Protein AF-A0A959C7E6-F1 (afdb_monomer_lite)

Foldseek 3Di:
DWDDPPPPPDIDDQDPWDWAWQDDDPFWGKIKTADPVCPPLVGKIFMWITNGNRSHTDTDGIDHRWPDWHWDAPDVQWIWIWTDDVPDIDIDIDGD

Secondary structure (DSSP, 8-state):
-EE-SSTTSS-EE--SS-EEEEEEETTEEEEEEE-TT-GGGSS-EEEEEESSSSSS-EEEEEE---SEEEEEEEETTEEEEEEEETTEEEEEEEE-

pLDDT: mean 80.6, std 11.59, range [58.25, 96.19]

Structure (mmCIF, N/CA/C/O backbone):
data_AF-A0A959C7E6-F1
#
_entry.id   AF-A0A959C7E6-F1
#
loop_
_atom_site.group_PDB
_atom_site.id
_atom_site.type_symbol
_atom_site.label_atom_id
_atom_site.label_alt_id
_atom_site.label_comp_id
_atom_site.label_asym_id
_atom_site.label_entity_id
_atom_site.label_seq_id
_atom_site.pdbx_PDB_ins_code
_atom_site.Cartn_x
_atom_site.Cartn_y
_atom_site.Cartn_z
_atom_site.occupancy
_atom_site.B_iso_or_equiv
_atom_site.auth_seq_id
_atom_site.auth_comp_id
_atom_site.auth_asym_id
_atom_site.auth_atom_id
_atom_site.pdbx_PDB_model_num
ATOM 1 N N . THR A 1 1 ? -9.086 -4.398 -3.266 1.00 91.75 1 THR A N 1
ATOM 2 C CA . THR A 1 1 ? -8.610 -4.544 -1.874 1.00 91.75 1 THR A CA 1
ATOM 3 C C . THR A 1 1 ? -9.734 -4.312 -0.887 1.00 91.75 1 THR A C 1
ATOM 5 O O . THR A 1 1 ? -10.573 -3.442 -1.110 1.00 91.75 1 THR A O 1
ATOM 8 N N . VAL A 1 2 ? -9.754 -5.096 0.191 1.00 93.06 2 VAL A N 1
ATOM 9 C CA . VAL A 1 2 ? -10.696 -4.960 1.311 1.00 93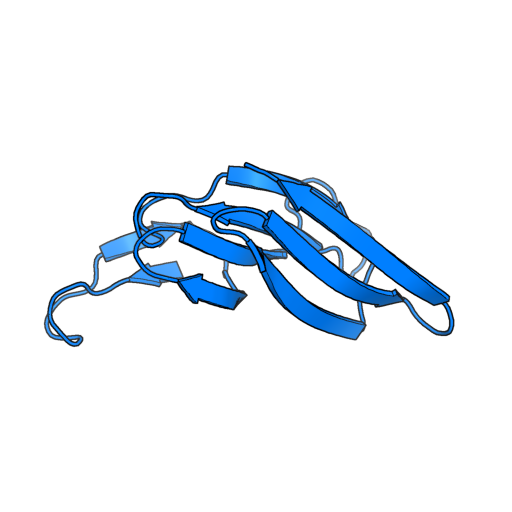.06 2 VAL A CA 1
ATOM 10 C C . VAL A 1 2 ? -9.931 -4.801 2.626 1.00 93.06 2 VAL A C 1
ATOM 12 O O . VAL A 1 2 ? -8.808 -5.290 2.735 1.00 93.06 2 VAL A O 1
ATOM 15 N N . ARG A 1 3 ? -10.539 -4.140 3.613 1.00 89.62 3 ARG A N 1
ATOM 16 C CA . ARG A 1 3 ? -10.014 -3.969 4.975 1.00 89.62 3 ARG A CA 1
ATOM 17 C C . ARG A 1 3 ? -11.094 -4.300 5.999 1.00 89.62 3 ARG A C 1
ATOM 19 O O . ARG A 1 3 ? -12.271 -4.042 5.761 1.00 89.62 3 ARG A O 1
ATOM 26 N N . SER A 1 4 ? -10.670 -4.841 7.132 1.00 91.31 4 SER A N 1
ATOM 27 C CA . SER A 1 4 ? -11.495 -5.029 8.322 1.00 91.31 4 SER A CA 1
ATOM 28 C C . SER A 1 4 ? -10.933 -4.196 9.475 1.00 91.31 4 SER A C 1
ATOM 30 O O . SER A 1 4 ? -9.715 -4.059 9.598 1.00 91.31 4 SER A O 1
ATOM 32 N N . THR A 1 5 ? -11.812 -3.655 10.319 1.00 89.88 5 THR A N 1
ATOM 33 C CA . THR A 1 5 ? -11.461 -2.953 11.570 1.00 89.88 5 THR A CA 1
ATOM 34 C C . THR A 1 5 ? -11.949 -3.692 12.817 1.00 89.88 5 THR A C 1
ATOM 36 O O . THR A 1 5 ? -11.786 -3.200 13.928 1.00 89.88 5 THR A O 1
ATOM 39 N N . ASP A 1 6 ? -12.559 -4.863 12.646 1.00 92.00 6 ASP A N 1
ATOM 40 C CA . ASP A 1 6 ? -13.236 -5.632 13.695 1.00 92.00 6 ASP A CA 1
ATOM 41 C C . ASP A 1 6 ? -12.691 -7.065 13.815 1.00 92.00 6 ASP A C 1
ATOM 43 O O . ASP A 1 6 ? -13.402 -7.999 14.180 1.00 92.00 6 ASP A O 1
ATOM 47 N N . GLY A 1 7 ? -11.408 -7.254 13.494 1.00 90.19 7 GLY A N 1
ATOM 48 C CA . GLY A 1 7 ? -10.750 -8.561 13.584 1.00 90.19 7 GLY A CA 1
ATOM 49 C C . GLY A 1 7 ? -11.163 -9.546 12.486 1.00 90.19 7 GLY A C 1
ATOM 50 O O . GLY A 1 7 ? -10.973 -10.749 12.642 1.00 90.19 7 GLY A O 1
ATOM 51 N N . GLY A 1 8 ? -11.712 -9.055 11.374 1.00 94.25 8 GLY A N 1
ATOM 52 C CA . GLY A 1 8 ? -12.109 -9.858 10.218 1.00 94.25 8 GLY A CA 1
ATOM 53 C C . GLY A 1 8 ? -13.571 -10.298 10.224 1.00 94.25 8 GLY A C 1
ATOM 54 O O . GLY A 1 8 ? -13.945 -11.100 9.365 1.00 94.25 8 GLY A O 1
ATOM 55 N N . ALA A 1 9 ? -14.392 -9.796 11.153 1.00 96.19 9 ALA A N 1
ATOM 56 C CA . ALA A 1 9 ? -15.819 -10.103 11.198 1.00 96.19 9 ALA A CA 1
ATOM 57 C C . ALA A 1 9 ? -16.577 -9.432 10.040 1.00 96.19 9 ALA A C 1
ATOM 59 O O . ALA A 1 9 ? -17.454 -10.052 9.437 1.00 96.19 9 ALA A O 1
ATOM 60 N N . THR A 1 10 ? -16.199 -8.204 9.674 1.00 95.12 10 THR A N 1
ATOM 61 C CA . THR A 1 10 ? -16.696 -7.497 8.489 1.00 95.12 10 THR A CA 1
ATOM 62 C C . THR A 1 10 ? -15.557 -6.939 7.642 1.00 95.12 10 THR A C 1
ATOM 64 O O . THR A 1 10 ? -14.454 -6.678 8.122 1.00 95.12 10 THR A O 1
ATOM 67 N N . TRP A 1 11 ? -15.826 -6.781 6.342 1.00 94.81 11 TRP A N 1
ATOM 68 C CA . TRP A 1 11 ? -14.852 -6.326 5.354 1.00 94.81 11 TRP A CA 1
ATOM 69 C C . TRP A 1 11 ? -15.454 -5.230 4.482 1.00 94.81 11 TRP A C 1
ATOM 71 O O . TRP A 1 11 ? -16.492 -5.424 3.851 1.00 94.81 11 TRP A O 1
ATOM 81 N N . GLN A 1 12 ? -14.770 -4.093 4.406 1.00 94.25 12 GLN A N 1
ATOM 82 C CA . GLN A 1 12 ? -15.121 -2.981 3.536 1.00 94.25 12 GLN A CA 1
ATOM 83 C C . GLN A 1 12 ? -14.155 -2.926 2.354 1.00 94.25 12 GLN A C 1
ATOM 85 O O . GLN A 1 12 ? -12.938 -3.027 2.513 1.00 94.25 12 GLN A O 1
ATOM 90 N N . LYS A 1 13 ? -14.690 -2.743 1.146 1.00 94.94 13 LYS A N 1
ATOM 91 C CA . LYS A 1 13 ? -13.878 -2.458 -0.038 1.00 94.94 13 LYS A CA 1
ATOM 92 C C . LYS A 1 13 ? -13.280 -1.056 0.079 1.00 94.94 13 LYS A C 1
ATOM 94 O O . LYS A 1 13 ? -14.024 -0.095 0.237 1.00 94.94 13 LYS A O 1
ATOM 99 N N . ILE A 1 14 ? -11.955 -0.964 -0.030 1.00 94.06 14 ILE A N 1
ATOM 100 C CA . ILE A 1 14 ? -11.207 0.304 0.074 1.00 94.06 14 ILE A CA 1
ATOM 101 C C . ILE A 1 14 ? -10.524 0.710 -1.238 1.00 94.06 14 ILE A C 1
ATOM 103 O O . ILE A 1 14 ? -10.167 1.865 -1.411 1.00 94.06 14 ILE A O 1
ATOM 107 N N . ALA A 1 15 ? -10.352 -0.224 -2.178 1.00 91.00 15 ALA A N 1
ATOM 108 C CA . ALA A 1 15 ? -9.798 0.071 -3.498 1.00 91.00 15 ALA A CA 1
ATOM 109 C C . ALA A 1 15 ? -10.205 -0.984 -4.536 1.00 91.00 15 ALA A C 1
ATOM 111 O O . ALA A 1 15 ? -10.411 -2.157 -4.200 1.00 91.00 15 ALA A O 1
ATOM 112 N N . ASP A 1 16 ? -10.248 -0.581 -5.805 1.00 90.81 16 ASP A N 1
ATOM 113 C CA . ASP A 1 16 ? -10.453 -1.461 -6.968 1.00 90.81 16 ASP A CA 1
ATOM 114 C C . ASP A 1 16 ? -9.181 -2.185 -7.434 1.00 90.81 16 ASP A C 1
ATOM 116 O O . ASP A 1 16 ? -9.243 -3.118 -8.228 1.00 90.81 16 ASP A O 1
ATOM 120 N N . TYR A 1 17 ? -8.027 -1.803 -6.895 1.00 87.75 17 TYR A N 1
ATOM 121 C CA . TYR A 1 17 ? -6.721 -2.393 -7.178 1.00 87.75 17 TYR A CA 1
ATOM 122 C C . TYR A 1 17 ? -6.177 -3.152 -5.964 1.00 87.75 17 TYR A C 1
ATOM 124 O O . TYR A 1 17 ? -6.670 -2.992 -4.841 1.00 87.75 17 TYR A O 1
ATOM 132 N N . SER A 1 18 ? -5.178 -4.008 -6.191 1.00 89.19 18 SER A N 1
ATOM 133 C CA . SER A 1 18 ? -4.439 -4.713 -5.135 1.00 89.19 18 SER A CA 1
ATOM 134 C C . SER A 1 18 ? -3.418 -3.786 -4.485 1.00 89.19 18 SER A C 1
ATOM 136 O O . SER A 1 18 ? -2.665 -3.119 -5.191 1.00 89.19 18 SER A O 1
ATOM 138 N N . ILE A 1 19 ? -3.383 -3.777 -3.154 1.00 90.75 19 ILE A N 1
ATOM 139 C CA . ILE A 1 19 ? -2.405 -3.039 -2.350 1.00 90.75 19 ILE A CA 1
ATOM 140 C C . ILE A 1 19 ? -1.581 -4.054 -1.559 1.00 90.75 19 ILE A C 1
ATOM 142 O O . ILE A 1 19 ? -2.142 -4.931 -0.902 1.00 90.75 19 ILE A O 1
ATOM 146 N N . TYR A 1 20 ? -0.260 -3.922 -1.613 1.00 89.38 20 TYR A N 1
ATOM 147 C CA . TYR A 1 20 ? 0.685 -4.698 -0.820 1.00 89.38 20 TYR A CA 1
ATOM 148 C C . TYR A 1 20 ? 1.302 -3.774 0.223 1.00 89.38 20 TYR A C 1
ATOM 150 O O . TYR A 1 20 ? 2.097 -2.892 -0.101 1.00 89.38 20 TYR A O 1
ATOM 158 N N . ILE A 1 21 ? 0.893 -3.953 1.475 1.00 89.75 21 ILE A N 1
ATOM 159 C CA . ILE A 1 21 ? 1.361 -3.139 2.596 1.00 89.75 21 ILE A CA 1
ATOM 160 C C . ILE A 1 21 ? 2.822 -3.493 2.882 1.00 89.75 21 ILE A C 1
ATOM 162 O O . ILE A 1 21 ? 3.142 -4.661 3.098 1.00 89.75 21 ILE A O 1
ATOM 166 N N . LEU A 1 22 ? 3.694 -2.482 2.881 1.00 87.62 22 LEU A N 1
ATOM 167 C CA . LEU A 1 22 ? 5.099 -2.637 3.255 1.00 87.62 22 LEU A CA 1
ATOM 168 C C . LEU A 1 22 ? 5.283 -2.430 4.759 1.00 87.62 22 LEU A C 1
ATOM 170 O O . LEU A 1 22 ? 5.984 -3.203 5.405 1.00 87.62 22 LEU A O 1
ATOM 174 N N . THR A 1 23 ? 4.651 -1.393 5.315 1.00 88.94 23 THR A N 1
ATOM 175 C CA . THR A 1 23 ? 4.702 -1.083 6.748 1.00 88.94 23 THR A CA 1
ATOM 176 C C . THR A 1 23 ? 3.489 -0.261 7.184 1.00 88.94 23 THR A C 1
ATOM 178 O O . THR A 1 23 ? 2.914 0.477 6.383 1.00 88.94 23 THR A O 1
ATOM 181 N N . MET A 1 24 ? 3.121 -0.398 8.458 1.00 88.81 24 MET A N 1
ATOM 182 C CA . MET A 1 24 ? 2.098 0.389 9.150 1.00 88.81 24 MET A CA 1
ATOM 183 C C . MET A 1 24 ? 2.601 0.725 10.556 1.00 88.81 24 MET A C 1
ATOM 185 O O . MET A 1 24 ? 3.117 -0.157 11.249 1.00 88.81 24 MET A O 1
ATOM 189 N N . LYS A 1 25 ? 2.373 1.956 11.014 1.00 87.94 25 LYS A N 1
ATOM 190 C CA . LYS A 1 25 ? 2.546 2.368 12.409 1.00 87.94 25 LYS A CA 1
ATOM 191 C C . LYS A 1 25 ? 1.402 3.282 12.818 1.00 87.94 25 LYS A C 1
ATOM 193 O O . LYS A 1 25 ? 1.333 4.437 12.417 1.00 87.94 25 LYS A O 1
ATOM 198 N N . GLY A 1 26 ? 0.520 2.760 13.667 1.00 89.06 26 GLY A N 1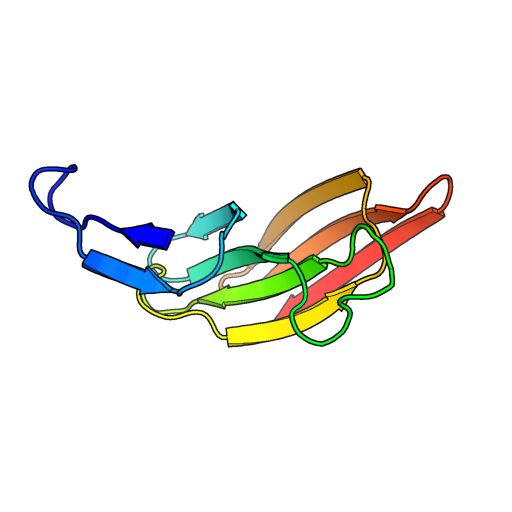
ATOM 199 C CA . GLY A 1 26 ? -0.726 3.457 13.974 1.00 89.06 26 GLY A CA 1
ATOM 200 C C . GLY A 1 26 ? -1.536 3.653 12.694 1.00 89.06 26 GLY A C 1
ATOM 201 O O . GLY A 1 26 ? -1.798 2.679 11.984 1.00 89.06 26 GLY A O 1
ATOM 202 N N . ASP A 1 27 ? -1.889 4.904 12.406 1.00 91.88 27 ASP A N 1
ATOM 203 C CA . ASP A 1 27 ? -2.664 5.269 11.221 1.00 91.88 27 ASP A CA 1
ATOM 204 C C . ASP A 1 27 ? -1.792 5.554 9.983 1.00 91.88 27 ASP A C 1
ATOM 206 O O . 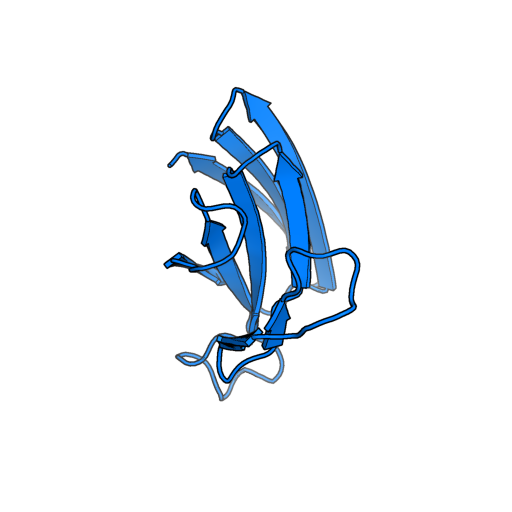ASP A 1 27 ? -2.289 5.547 8.852 1.00 91.88 27 ASP A O 1
ATOM 210 N N . ASP A 1 28 ? -0.482 5.709 10.176 1.00 91.19 28 ASP A N 1
ATOM 211 C CA . ASP A 1 28 ? 0.454 5.975 9.093 1.00 91.19 28 ASP A CA 1
ATOM 212 C C . ASP A 1 28 ? 0.933 4.676 8.447 1.00 91.19 28 ASP A C 1
ATOM 214 O O . ASP A 1 28 ? 1.147 3.655 9.113 1.00 91.19 28 ASP A O 1
ATOM 218 N N . GLY A 1 29 ? 1.137 4.698 7.134 1.00 90.00 29 GLY A N 1
ATOM 219 C CA . GLY A 1 29 ? 1.590 3.511 6.426 1.00 90.00 29 GLY A CA 1
ATOM 220 C C . GLY A 1 29 ? 2.063 3.753 5.009 1.00 90.00 29 GLY A C 1
ATOM 221 O O . GLY A 1 29 ? 1.728 4.749 4.369 1.00 90.00 29 GLY A O 1
ATOM 222 N N . VAL A 1 30 ? 2.832 2.786 4.517 1.00 89.56 30 VAL A N 1
ATOM 223 C CA . VAL A 1 30 ? 3.372 2.765 3.159 1.00 89.56 30 VAL A CA 1
ATOM 224 C C . VAL A 1 30 ? 3.048 1.430 2.510 1.00 89.56 30 VAL A C 1
ATOM 226 O O . VAL A 1 30 ? 3.214 0.360 3.105 1.00 89.56 30 VAL A O 1
ATOM 229 N N . ALA A 1 31 ? 2.624 1.490 1.256 1.00 89.75 31 ALA A N 1
ATOM 230 C CA . ALA A 1 31 ? 2.312 0.328 0.448 1.00 89.75 31 ALA A CA 1
ATOM 231 C C . ALA A 1 31 ? 2.796 0.493 -0.992 1.00 89.75 31 ALA A C 1
ATOM 233 O O . ALA A 1 31 ? 3.241 1.564 -1.408 1.00 89.75 31 ALA A O 1
ATOM 234 N N . ILE A 1 32 ? 2.676 -0.589 -1.756 1.00 87.56 32 ILE A N 1
ATOM 235 C CA . ILE A 1 32 ? 2.812 -0.585 -3.210 1.00 87.56 32 ILE A CA 1
ATOM 236 C C . ILE A 1 32 ? 1.542 -1.120 -3.863 1.00 87.56 32 ILE A C 1
ATOM 238 O O . ILE A 1 32 ? 0.878 -2.015 -3.336 1.00 87.56 32 ILE A O 1
ATOM 242 N N . ALA A 1 33 ? 1.224 -0.611 -5.042 1.00 88.25 33 ALA A N 1
ATOM 243 C CA . ALA A 1 33 ? 0.192 -1.160 -5.911 1.00 88.25 33 ALA A CA 1
ATOM 244 C C . ALA A 1 33 ? 0.680 -1.131 -7.354 1.00 88.25 33 ALA A C 1
ATOM 246 O O . ALA A 1 33 ? 1.619 -0.407 -7.684 1.00 88.25 33 ALA A O 1
ATOM 247 N N . ARG A 1 34 ? 0.053 -1.933 -8.219 1.00 84.50 34 ARG A N 1
ATOM 248 C CA . ARG A 1 34 ? 0.323 -1.851 -9.656 1.00 84.50 34 ARG A CA 1
ATOM 249 C C . ARG A 1 34 ? -0.009 -0.442 -10.132 1.00 84.50 34 ARG A C 1
ATOM 251 O O . ARG A 1 34 ? -1.109 0.038 -9.877 1.00 84.50 34 ARG A O 1
ATOM 258 N N . ASP A 1 35 ? 0.933 0.166 -10.832 1.00 80.44 35 ASP A N 1
ATOM 259 C CA . ASP A 1 35 ? 0.796 1.510 -11.365 1.00 80.44 35 ASP A CA 1
ATOM 260 C C . ASP A 1 35 ? -0.295 1.554 -12.457 1.00 80.44 35 ASP A C 1
ATOM 262 O O . ASP A 1 35 ? -0.149 0.875 -13.484 1.00 80.44 35 ASP A O 1
ATOM 266 N N . PRO A 1 36 ? -1.398 2.303 -12.256 1.00 75.44 36 PRO A N 1
ATOM 267 C CA . PRO A 1 36 ? -2.461 2.421 -13.248 1.00 75.44 36 PRO A CA 1
ATOM 268 C C . PRO A 1 36 ? -2.029 3.231 -14.476 1.00 75.44 36 PRO A C 1
ATOM 270 O O . PRO A 1 36 ? -2.553 2.990 -15.564 1.00 75.44 36 PRO A O 1
ATOM 273 N N . ASP A 1 37 ? -1.056 4.133 -14.329 1.00 76.25 37 ASP A N 1
ATOM 274 C CA . ASP A 1 37 ? -0.613 5.040 -15.392 1.00 76.25 37 ASP A CA 1
ATOM 275 C C . ASP A 1 37 ? 0.470 4.416 -16.280 1.00 76.25 37 ASP A C 1
ATOM 277 O O . ASP A 1 37 ? 0.805 4.944 -17.343 1.00 76.25 37 ASP A O 1
ATOM 281 N N . CYS A 1 38 ? 0.977 3.240 -15.899 1.00 70.06 38 CYS A N 1
ATOM 282 C CA . CYS A 1 38 ? 2.000 2.522 -16.647 1.00 70.06 38 CYS A CA 1
ATOM 283 C C . CYS A 1 38 ? 1.591 1.077 -17.012 1.00 70.06 38 CYS A C 1
ATOM 285 O O . CYS A 1 38 ? 2.263 0.102 -16.653 1.00 70.06 38 CYS A O 1
ATOM 287 N N . PRO A 1 39 ? 0.497 0.884 -17.777 1.00 63.00 39 PRO A N 1
ATOM 288 C CA . PRO A 1 39 ? -0.026 -0.448 -18.086 1.00 63.00 39 PRO A CA 1
ATOM 289 C C . PRO A 1 39 ? 0.901 -1.287 -18.985 1.00 63.00 39 PRO A C 1
ATOM 291 O O . PRO A 1 39 ? 0.803 -2.516 -18.974 1.00 63.00 39 PRO A O 1
ATOM 294 N N . ASN A 1 40 ? 1.805 -0.642 -19.735 1.00 58.81 40 ASN A N 1
ATOM 295 C CA . ASN A 1 40 ? 2.584 -1.258 -20.815 1.00 58.81 40 ASN A CA 1
ATOM 296 C C . ASN A 1 40 ? 3.951 -1.825 -20.391 1.00 58.81 40 ASN A C 1
ATOM 298 O O . ASN A 1 40 ? 4.561 -2.543 -21.179 1.00 58.81 40 ASN A O 1
ATOM 302 N N . LEU A 1 41 ? 4.441 -1.546 -19.176 1.00 59.69 41 LEU A N 1
ATOM 303 C CA . LEU A 1 41 ? 5.772 -2.003 -18.736 1.00 59.69 41 LEU A CA 1
ATOM 304 C C . LEU A 1 41 ? 5.784 -3.395 -18.082 1.00 59.69 41 LEU A C 1
ATOM 306 O O . LEU A 1 41 ? 6.797 -3.811 -17.529 1.00 59.69 41 LEU A O 1
ATOM 310 N N . GLY A 1 42 ? 4.684 -4.151 -18.163 1.00 58.25 42 GLY A N 1
ATOM 311 C CA . GLY A 1 42 ? 4.581 -5.533 -17.671 1.00 58.25 42 GLY A CA 1
ATOM 312 C C . GLY A 1 42 ? 4.552 -5.658 -16.144 1.00 58.25 42 GLY A C 1
ATOM 313 O O . GLY A 1 42 ? 3.770 -6.446 -15.620 1.00 58.25 42 GLY A O 1
ATOM 314 N N . ILE A 1 43 ? 5.340 -4.855 -15.427 1.00 64.31 43 ILE A N 1
ATOM 315 C CA . ILE A 1 43 ? 5.398 -4.762 -13.970 1.00 64.31 43 ILE A CA 1
ATOM 316 C C . ILE A 1 43 ? 5.802 -3.320 -13.629 1.00 64.31 43 ILE A C 1
ATOM 318 O O . ILE A 1 43 ? 6.977 -3.025 -13.514 1.00 64.31 43 ILE A O 1
ATOM 322 N N . ALA A 1 44 ? 4.858 -2.394 -13.508 1.00 73.44 44 ALA A N 1
ATOM 323 C CA . ALA A 1 44 ? 5.128 -1.079 -12.925 1.00 73.44 44 ALA A CA 1
ATOM 324 C C . ALA A 1 44 ? 4.384 -0.997 -11.596 1.00 73.44 44 ALA A C 1
ATOM 326 O O . ALA A 1 44 ? 3.230 -1.433 -11.501 1.00 73.44 44 ALA A O 1
ATOM 327 N N . TYR A 1 45 ? 5.056 -0.490 -10.570 1.00 79.81 45 TYR A N 1
ATOM 328 C CA . TYR A 1 45 ? 4.478 -0.308 -9.245 1.00 79.81 45 TYR A CA 1
ATOM 329 C C . TYR A 1 45 ? 4.530 1.162 -8.883 1.00 79.81 45 TYR A C 1
ATOM 331 O O . TYR A 1 45 ? 5.388 1.892 -9.358 1.00 79.81 45 TYR A O 1
ATOM 339 N N . ALA A 1 46 ? 3.638 1.595 -8.013 1.00 81.56 46 ALA A N 1
ATOM 340 C CA . ALA A 1 46 ? 3.740 2.901 -7.401 1.00 81.56 46 ALA A CA 1
ATOM 341 C C . ALA A 1 46 ? 3.652 2.773 -5.888 1.00 81.56 46 ALA A C 1
ATOM 343 O O . ALA A 1 46 ? 3.033 1.841 -5.366 1.00 81.56 46 ALA A O 1
ATOM 344 N N . PHE A 1 47 ? 4.287 3.717 -5.204 1.00 84.75 47 PHE A N 1
ATOM 345 C CA . PHE A 1 47 ? 4.173 3.879 -3.768 1.00 84.75 47 PHE A CA 1
ATOM 346 C C . PHE A 1 47 ? 2.873 4.583 -3.414 1.00 84.75 47 PHE A C 1
ATOM 348 O O . PHE A 1 47 ? 2.433 5.512 -4.100 1.00 84.75 47 PHE A O 1
ATOM 355 N N . LEU A 1 48 ? 2.288 4.128 -2.313 1.00 89.44 48 LEU A N 1
ATOM 356 C CA . LEU A 1 48 ? 1.114 4.721 -1.709 1.00 89.44 48 LEU A CA 1
ATOM 357 C C . LEU A 1 48 ? 1.390 5.001 -0.241 1.00 89.44 48 LEU A C 1
ATOM 359 O O . LEU A 1 48 ? 2.044 4.197 0.427 1.00 89.44 48 LEU A O 1
ATOM 363 N N . THR A 1 49 ? 0.849 6.104 0.257 1.00 91.62 49 THR A N 1
ATOM 364 C CA . THR A 1 49 ? 0.862 6.448 1.679 1.00 91.62 49 THR A CA 1
ATOM 365 C C . THR A 1 49 ? -0.556 6.532 2.229 1.00 91.62 49 THR A C 1
ATOM 367 O O . THR A 1 49 ? -1.511 6.808 1.501 1.00 91.62 49 THR A O 1
ATOM 370 N N . THR A 1 50 ? -0.688 6.273 3.522 1.00 92.56 50 THR A N 1
ATOM 371 C CA . THR A 1 50 ? -1.913 6.460 4.304 1.00 92.56 50 THR A CA 1
ATOM 372 C C . THR A 1 50 ? -1.566 7.183 5.597 1.00 92.56 50 THR A C 1
ATOM 374 O O . THR A 1 50 ? -0.464 6.996 6.108 1.00 92.56 50 THR A O 1
ATOM 377 N N . THR A 1 51 ? -2.526 7.939 6.123 1.00 94.56 51 THR A N 1
ATOM 378 C CA . THR A 1 51 ? -2.514 8.542 7.468 1.00 94.56 51 THR A CA 1
ATOM 379 C C . THR A 1 51 ? -3.811 8.252 8.243 1.00 94.56 51 THR A C 1
ATOM 381 O O . THR A 1 51 ? -4.069 8.851 9.282 1.00 94.56 51 THR A O 1
ATOM 384 N N . ASP A 1 52 ? -4.664 7.346 7.735 1.00 93.06 52 ASP A N 1
ATOM 385 C CA . ASP A 1 52 ? -5.962 6.966 8.321 1.00 93.06 52 ASP A CA 1
ATOM 386 C C . ASP A 1 52 ? -6.100 5.450 8.592 1.00 93.06 52 ASP A C 1
ATOM 388 O O . ASP A 1 52 ? -7.190 4.864 8.591 1.00 93.06 52 ASP A O 1
ATOM 392 N N . GLY A 1 53 ? -4.966 4.780 8.789 1.00 91.69 53 GLY A N 1
ATOM 393 C CA . GLY A 1 53 ? -4.889 3.346 9.055 1.00 91.69 53 GLY A CA 1
ATOM 394 C C . GLY A 1 53 ? -5.127 2.479 7.820 1.00 91.69 53 GLY A C 1
ATOM 395 O O . GLY A 1 53 ? -5.371 1.277 7.953 1.00 91.69 53 GLY A O 1
ATOM 396 N N . GLY A 1 54 ? -5.062 3.059 6.622 1.00 93.06 54 GLY A N 1
ATOM 397 C CA . GLY A 1 54 ? -5.251 2.379 5.349 1.00 93.06 54 GLY A CA 1
ATOM 398 C C . GLY A 1 54 ? -6.713 2.298 4.923 1.00 93.06 54 GLY A C 1
ATOM 399 O O . GLY A 1 54 ? -7.070 1.368 4.195 1.00 93.06 54 GLY A O 1
ATOM 400 N N . LEU A 1 55 ? -7.568 3.216 5.392 1.00 92.44 55 LEU A N 1
ATOM 401 C CA . LEU A 1 55 ? -8.909 3.417 4.834 1.00 92.44 55 LEU A CA 1
ATOM 402 C C . LEU A 1 55 ? -8.821 4.083 3.463 1.00 92.44 55 LEU A C 1
ATOM 404 O O . LEU A 1 55 ? -9.545 3.682 2.550 1.00 92.44 55 LEU A O 1
ATOM 408 N N . THR A 1 56 ? -7.913 5.045 3.313 1.00 93.81 56 THR A N 1
ATOM 409 C CA . THR A 1 56 ? -7.596 5.689 2.042 1.00 93.81 56 THR A CA 1
ATOM 410 C C . THR A 1 56 ? -6.096 5.648 1.766 1.00 93.81 56 THR A C 1
ATOM 412 O O . THR A 1 56 ? -5.273 5.500 2.664 1.00 93.81 56 THR A O 1
ATOM 415 N N . TRP A 1 57 ? -5.737 5.699 0.483 1.00 93.38 57 TRP A N 1
ATOM 416 C CA . TRP A 1 57 ? -4.352 5.599 0.034 1.00 93.38 57 TRP A CA 1
ATOM 417 C C . TRP A 1 57 ? -4.077 6.660 -1.025 1.00 93.38 57 TRP A C 1
ATOM 419 O O . TRP A 1 57 ? -4.774 6.726 -2.039 1.00 93.38 57 TRP A O 1
ATOM 429 N N . THR A 1 58 ? -3.042 7.463 -0.798 1.00 91.81 58 THR A N 1
ATOM 430 C CA . THR A 1 58 ? -2.584 8.500 -1.725 1.00 91.81 58 THR A CA 1
ATOM 431 C C . THR A 1 58 ? -1.440 7.957 -2.565 1.00 91.81 58 THR A C 1
ATOM 433 O O . THR A 1 58 ? -0.456 7.467 -2.020 1.00 91.81 58 THR A O 1
ATOM 436 N N . TRP A 1 59 ? -1.549 8.048 -3.889 1.00 87.69 59 TRP A N 1
ATOM 437 C CA . TRP A 1 59 ? -0.469 7.686 -4.807 1.00 87.69 59 TRP A CA 1
ATOM 438 C C . TRP A 1 59 ? 0.615 8.758 -4.749 1.00 87.69 59 TRP A C 1
ATOM 440 O O . TRP A 1 59 ? 0.357 9.914 -5.077 1.00 87.69 59 TRP A O 1
ATOM 450 N N . THR A 1 60 ? 1.817 8.394 -4.313 1.00 78.06 60 THR A N 1
ATOM 451 C CA . THR A 1 60 ? 2.904 9.363 -4.124 1.00 78.06 60 THR A CA 1
ATOM 452 C C . THR A 1 60 ? 3.952 9.292 -5.221 1.00 78.06 60 THR A C 1
ATOM 454 O O . THR A 1 60 ? 4.549 10.320 -5.546 1.00 78.06 60 THR A O 1
ATOM 457 N N . LYS A 1 61 ? 4.200 8.112 -5.815 1.00 70.00 61 LYS A N 1
ATOM 458 C CA . LYS A 1 61 ? 5.216 7.995 -6.870 1.00 70.00 61 LYS A CA 1
ATOM 459 C C . LYS A 1 61 ? 5.163 6.706 -7.684 1.00 70.00 61 LYS A C 1
ATOM 461 O O . LYS A 1 61 ? 5.103 5.628 -7.108 1.00 70.00 61 LYS A O 1
ATOM 466 N N . HIS A 1 62 ? 5.339 6.831 -8.995 1.00 67.50 62 HIS A N 1
ATOM 467 C CA . HIS A 1 62 ? 5.514 5.736 -9.952 1.00 67.50 62 HIS A CA 1
ATOM 468 C C . HIS A 1 62 ? 6.962 5.218 -9.935 1.00 67.50 62 HIS A C 1
ATOM 470 O O . HIS A 1 62 ? 7.911 6.009 -9.939 1.00 67.50 62 HIS A O 1
ATOM 476 N N . THR A 1 63 ? 7.151 3.902 -9.904 1.00 62.56 63 THR A N 1
ATOM 477 C CA . THR A 1 63 ? 8.455 3.236 -9.981 1.00 62.56 63 THR A CA 1
ATOM 478 C C . THR A 1 63 ? 8.484 2.266 -11.153 1.00 62.56 63 THR A C 1
ATOM 480 O O . THR A 1 63 ? 7.511 1.564 -11.435 1.00 62.56 63 THR A O 1
ATOM 483 N N . ASP A 1 64 ? 9.656 2.132 -11.770 1.00 61.38 64 ASP A N 1
ATOM 484 C CA . ASP A 1 64 ? 9.929 1.013 -12.672 1.00 61.38 64 ASP A CA 1
ATOM 485 C C . ASP A 1 64 ? 9.838 -0.332 -11.929 1.00 61.38 64 ASP A C 1
ATOM 487 O O . ASP A 1 64 ? 9.815 -0.379 -10.693 1.00 61.38 64 ASP A O 1
ATOM 491 N N . ALA A 1 65 ? 9.782 -1.422 -12.699 1.00 60.75 65 ALA A N 1
ATOM 492 C CA . ALA A 1 65 ? 9.626 -2.811 -12.266 1.00 60.75 65 ALA A CA 1
ATOM 493 C C . ALA A 1 65 ? 10.560 -3.224 -11.126 1.00 60.75 65 ALA A C 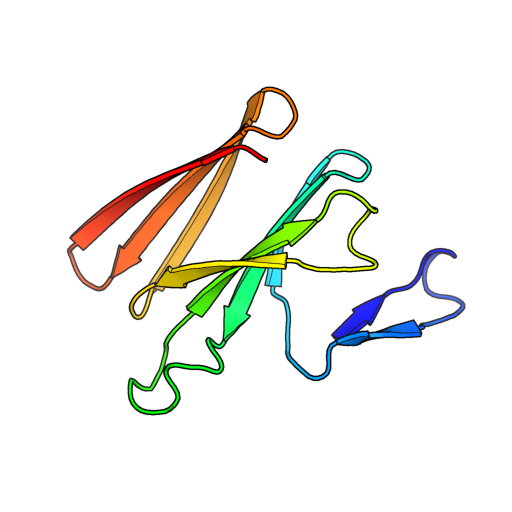1
ATOM 495 O O . ALA A 1 65 ? 11.634 -3.781 -11.360 1.00 60.75 65 ALA A O 1
ATOM 496 N N . ALA A 1 66 ? 10.160 -2.984 -9.879 1.00 61.56 66 ALA A N 1
ATOM 497 C CA . ALA A 1 66 ? 10.981 -3.389 -8.755 1.00 61.56 66 ALA A CA 1
ATOM 498 C C . ALA A 1 66 ? 10.746 -4.858 -8.388 1.00 61.56 66 ALA A C 1
ATOM 500 O O . ALA A 1 66 ? 9.615 -5.333 -8.293 1.00 61.56 66 ALA A O 1
ATOM 501 N N . ILE A 1 67 ? 11.854 -5.572 -8.198 1.00 59.50 67 ILE A N 1
ATOM 502 C CA . ILE A 1 67 ? 11.910 -7.000 -7.870 1.00 59.50 67 ILE A CA 1
ATOM 503 C C . ILE A 1 67 ? 11.828 -7.201 -6.347 1.00 59.50 67 ILE A C 1
ATOM 505 O O . ILE A 1 67 ? 11.405 -8.252 -5.874 1.00 59.50 67 ILE A O 1
ATOM 509 N N . SER A 1 68 ? 12.193 -6.180 -5.565 1.00 66.19 68 SER A N 1
ATOM 510 C CA . SER A 1 68 ? 12.127 -6.192 -4.103 1.00 66.19 68 SER A CA 1
ATOM 511 C C . SER A 1 68 ? 11.856 -4.797 -3.551 1.00 66.19 68 SER A C 1
ATOM 513 O O . SER A 1 68 ? 12.407 -3.827 -4.075 1.00 66.19 68 SER A O 1
ATOM 515 N N . PHE A 1 69 ? 11.116 -4.718 -2.445 1.00 72.62 69 PHE A N 1
ATOM 516 C CA . PHE A 1 69 ? 10.899 -3.490 -1.683 1.00 72.62 69 PHE A CA 1
ATOM 517 C C . PHE A 1 69 ? 11.121 -3.752 -0.195 1.00 72.62 69 PHE A C 1
ATOM 519 O O . PHE A 1 69 ? 10.624 -4.741 0.341 1.00 72.62 69 PHE A O 1
ATOM 526 N N . VAL A 1 70 ? 11.836 -2.851 0.472 1.00 73.88 70 VAL A N 1
ATOM 527 C CA . VAL A 1 70 ? 11.922 -2.798 1.935 1.00 73.88 70 VAL A CA 1
ATOM 528 C C . VAL A 1 70 ? 11.649 -1.365 2.354 1.00 73.88 70 VAL A C 1
ATOM 530 O O . VAL A 1 70 ? 12.321 -0.460 1.868 1.00 73.88 70 VAL A O 1
ATOM 533 N N . ALA A 1 71 ? 10.671 -1.164 3.235 1.00 78.94 71 ALA A N 1
ATOM 534 C CA . ALA A 1 71 ? 10.402 0.127 3.853 1.00 78.94 71 ALA A CA 1
ATOM 535 C C . ALA A 1 71 ? 10.847 0.093 5.317 1.00 78.94 71 ALA A C 1
ATOM 537 O O . ALA A 1 71 ? 10.507 -0.833 6.054 1.00 78.94 71 ALA A O 1
ATOM 538 N N . GLN A 1 72 ? 11.593 1.110 5.729 1.00 80.44 72 GLN A N 1
ATOM 539 C CA . GLN A 1 72 ? 11.980 1.352 7.109 1.00 80.44 72 GLN A CA 1
ATOM 540 C C . GLN A 1 72 ? 11.528 2.755 7.494 1.00 80.44 72 GLN A C 1
ATOM 542 O O . GLN A 1 72 ? 11.848 3.725 6.814 1.00 80.44 72 GLN A O 1
ATOM 547 N N . GLU A 1 73 ? 10.810 2.872 8.601 1.00 80.00 73 GLU A N 1
ATOM 548 C CA . GLU A 1 73 ? 10.511 4.174 9.186 1.00 80.00 73 GLU A CA 1
ATOM 549 C C . GLU A 1 73 ? 11.737 4.707 9.939 1.00 80.00 73 GLU A C 1
ATOM 551 O O . GLU A 1 73 ? 12.378 3.968 10.693 1.00 80.00 73 GLU A O 1
ATOM 556 N N . LEU A 1 74 ? 12.065 5.982 9.732 1.00 80.50 74 LEU A N 1
ATOM 557 C CA . LEU A 1 74 ? 13.118 6.676 10.480 1.00 80.50 74 LEU A CA 1
ATOM 558 C C . LEU A 1 74 ? 12.537 7.495 11.636 1.00 80.50 74 LEU A C 1
ATOM 560 O O . LEU A 1 74 ? 13.057 7.467 12.748 1.00 80.50 74 LEU A O 1
ATOM 564 N N . GLU A 1 75 ? 11.446 8.202 11.357 1.00 81.56 75 GLU A N 1
ATOM 565 C CA . GLU A 1 75 ? 10.681 9.057 12.266 1.00 81.56 75 GLU A CA 1
ATOM 566 C C . GLU A 1 75 ? 9.197 8.951 11.876 1.00 81.56 75 GLU A C 1
ATOM 568 O O . GLU A 1 75 ? 8.932 8.573 10.733 1.00 81.56 75 GLU A O 1
ATOM 573 N N . PRO A 1 76 ? 8.237 9.296 12.761 1.00 80.69 76 PRO A N 1
ATOM 574 C CA . PRO A 1 76 ? 6.815 9.316 12.407 1.00 80.69 76 PRO A CA 1
ATOM 575 C C . PRO A 1 76 ? 6.572 9.994 11.053 1.00 80.69 76 PRO A C 1
ATOM 577 O O . PRO A 1 76 ? 7.009 11.127 10.848 1.00 80.69 76 PRO A O 1
ATOM 580 N N . GLY A 1 77 ? 5.961 9.252 10.125 1.00 73.19 77 GLY A N 1
ATOM 581 C CA . GLY A 1 77 ? 5.648 9.721 8.771 1.00 73.19 77 GLY A CA 1
ATOM 582 C C . GLY A 1 77 ? 6.808 9.701 7.756 1.00 73.19 77 GLY A C 1
ATOM 583 O O . GLY A 1 77 ? 6.598 9.721 6.542 1.00 73.19 77 GLY A O 1
ATOM 584 N N . THR A 1 78 ? 8.056 9.553 8.213 1.00 78.38 78 THR A N 1
ATOM 585 C CA . THR A 1 78 ? 9.243 9.533 7.344 1.00 78.38 78 THR A CA 1
ATOM 586 C C . THR A 1 78 ? 9.764 8.117 7.120 1.00 78.38 78 THR A C 1
ATOM 588 O O . THR A 1 78 ? 10.224 7.446 8.048 1.00 78.38 78 THR A O 1
ATOM 591 N N . TYR A 1 79 ? 9.795 7.691 5.856 1.00 79.88 79 TYR A N 1
ATOM 592 C CA . TYR A 1 79 ? 10.192 6.342 5.461 1.00 79.88 79 TYR A CA 1
ATOM 593 C C . TYR A 1 79 ? 11.333 6.348 4.447 1.00 79.88 79 TYR A C 1
ATOM 595 O O . TYR A 1 79 ? 11.310 7.075 3.453 1.00 79.88 79 TYR A O 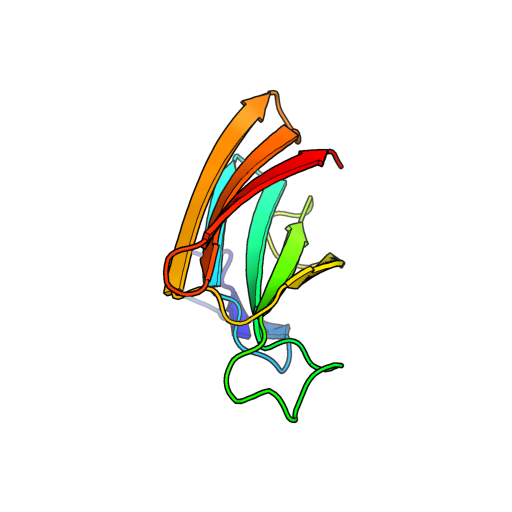1
ATOM 603 N N . VAL A 1 80 ? 12.305 5.469 4.674 1.00 81.44 80 VAL A N 1
ATOM 604 C CA . VAL A 1 80 ? 13.290 5.056 3.679 1.00 81.44 80 VAL A CA 1
ATOM 605 C C . VAL A 1 80 ? 12.770 3.811 2.985 1.00 81.44 80 VAL A C 1
ATOM 607 O O . VAL A 1 80 ? 12.437 2.822 3.636 1.00 81.44 80 VAL A O 1
ATOM 610 N N . ILE A 1 81 ? 12.731 3.842 1.659 1.00 76.44 81 ILE A N 1
ATOM 611 C CA . ILE A 1 81 ? 12.347 2.704 0.840 1.00 76.44 81 ILE A CA 1
ATOM 612 C C . ILE A 1 81 ? 13.520 2.304 -0.041 1.00 76.44 81 ILE A C 1
ATOM 614 O O . ILE A 1 81 ? 13.998 3.090 -0.858 1.00 76.44 81 ILE A O 1
ATOM 618 N N . HIS A 1 82 ? 13.972 1.065 0.115 1.00 75.88 82 HIS A N 1
ATOM 619 C CA . HIS A 1 82 ? 14.958 0.448 -0.761 1.00 75.88 82 HIS A CA 1
ATOM 620 C C . HIS A 1 82 ? 14.228 -0.391 -1.803 1.00 75.88 82 HIS A C 1
ATOM 622 O O . HIS A 1 82 ? 13.443 -1.274 -1.443 1.00 75.88 82 HIS A O 1
ATOM 628 N N . ASN A 1 83 ? 14.503 -0.154 -3.084 1.00 72.56 83 ASN A N 1
ATOM 629 C CA . ASN A 1 83 ? 14.019 -1.019 -4.153 1.00 72.56 83 ASN A CA 1
ATOM 630 C C . ASN A 1 83 ? 15.126 -1.389 -5.140 1.00 72.56 83 ASN A C 1
ATOM 632 O O . ASN A 1 83 ? 16.118 -0.678 -5.295 1.00 72.56 83 ASN A O 1
ATOM 636 N N . SER A 1 84 ? 14.951 -2.529 -5.806 1.00 68.31 84 SER A N 1
ATOM 637 C CA . SER A 1 84 ? 15.866 -2.995 -6.848 1.00 68.31 84 SER A CA 1
ATOM 638 C C . SER A 1 84 ? 15.127 -3.221 -8.162 1.00 68.31 84 SER A C 1
ATOM 640 O O . SER A 1 84 ? 14.050 -3.811 -8.163 1.00 68.31 84 SER A O 1
ATOM 642 N N . VAL A 1 85 ? 15.697 -2.756 -9.274 1.00 68.31 85 VAL A N 1
ATOM 643 C CA . VAL A 1 85 ? 15.218 -3.014 -10.643 1.00 68.31 85 VAL A CA 1
ATOM 644 C C . VAL A 1 85 ? 16.373 -3.666 -11.398 1.00 68.31 85 VAL A C 1
ATOM 646 O O . VAL A 1 85 ? 17.353 -3.009 -11.755 1.00 68.31 85 VAL A O 1
ATOM 649 N N . GLY A 1 86 ? 16.307 -4.984 -11.591 1.00 68.38 86 GLY A N 1
ATOM 650 C CA . GLY A 1 86 ? 17.449 -5.751 -12.096 1.00 68.38 86 GLY A CA 1
ATOM 651 C C . GLY A 1 86 ? 18.668 -5.623 -11.171 1.00 68.38 86 GLY A C 1
ATOM 652 O O . GLY A 1 86 ? 18.566 -5.877 -9.975 1.00 68.38 86 GLY A O 1
ATOM 653 N N . ALA A 1 87 ? 19.819 -5.221 -11.717 1.00 63.25 87 ALA A N 1
ATOM 654 C CA . ALA A 1 87 ? 21.048 -4.996 -10.946 1.00 63.25 87 ALA A CA 1
ATOM 655 C C . ALA A 1 87 ? 21.114 -3.613 -10.262 1.00 63.25 87 ALA A C 1
ATOM 657 O O . ALA A 1 87 ? 22.034 -3.359 -9.486 1.00 63.25 87 ALA A O 1
ATOM 658 N N . ASN A 1 88 ? 20.165 -2.716 -10.544 1.00 66.44 88 ASN A N 1
ATOM 659 C CA . ASN A 1 88 ? 20.177 -1.359 -10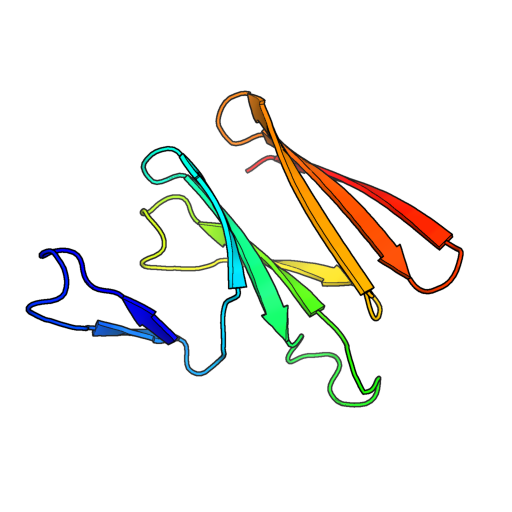.010 1.00 66.44 88 ASN A CA 1
ATOM 660 C C . ASN A 1 88 ? 19.456 -1.307 -8.665 1.00 66.44 88 ASN A C 1
ATOM 662 O O . ASN A 1 88 ? 18.341 -1.814 -8.539 1.00 66.44 88 ASN A O 1
ATOM 666 N N . GLN A 1 89 ? 20.076 -0.657 -7.681 1.00 68.31 89 GLN A N 1
ATOM 667 C CA . GLN A 1 89 ? 19.463 -0.353 -6.391 1.00 68.31 89 GLN A CA 1
ATOM 668 C C . GLN A 1 89 ? 19.132 1.132 -6.307 1.00 68.31 89 GLN A C 1
ATOM 670 O O . GLN A 1 89 ? 19.931 1.979 -6.706 1.00 68.31 89 GLN A O 1
ATOM 675 N N . PHE A 1 90 ? 17.964 1.436 -5.757 1.00 68.44 90 PHE A N 1
ATOM 676 C CA . PHE A 1 90 ? 17.504 2.793 -5.518 1.00 68.44 90 PHE A CA 1
ATOM 677 C C . PHE A 1 90 ? 17.081 2.933 -4.057 1.00 68.44 90 PHE A C 1
ATOM 679 O O . PHE A 1 90 ? 16.557 1.999 -3.443 1.00 68.44 90 PHE A O 1
ATOM 686 N N . ILE A 1 91 ? 17.328 4.121 -3.511 1.00 70.00 91 ILE A N 1
ATOM 687 C CA . ILE A 1 91 ? 16.915 4.519 -2.170 1.00 70.00 91 ILE A CA 1
ATOM 688 C C . ILE A 1 91 ? 16.026 5.743 -2.327 1.00 70.00 91 ILE A C 1
ATOM 690 O O . ILE A 1 91 ? 16.425 6.737 -2.936 1.00 70.00 91 ILE A O 1
ATOM 694 N N . TRP A 1 92 ? 14.830 5.668 -1.761 1.00 70.25 92 TRP A N 1
ATOM 695 C CA . TRP A 1 92 ? 13.886 6.772 -1.708 1.00 70.25 92 TRP A CA 1
ATOM 696 C C . TRP A 1 92 ? 13.645 7.156 -0.263 1.00 70.25 92 TRP A C 1
ATOM 698 O O . TRP A 1 92 ? 13.537 6.289 0.598 1.00 70.25 92 TRP A O 1
ATOM 708 N N . ILE A 1 93 ? 13.527 8.453 -0.014 1.00 69.94 93 ILE A N 1
ATOM 709 C CA . ILE A 1 93 ? 13.045 8.975 1.259 1.00 69.94 93 ILE A CA 1
ATOM 710 C C . ILE A 1 93 ? 11.729 9.668 0.954 1.00 69.94 93 ILE A C 1
ATOM 712 O O . ILE A 1 93 ? 11.672 10.542 0.089 1.00 69.94 93 ILE A O 1
ATOM 716 N N . THR A 1 94 ? 10.676 9.235 1.627 1.00 68.00 94 THR A N 1
ATOM 717 C CA . THR A 1 94 ? 9.351 9.842 1.551 1.00 68.00 94 THR A CA 1
ATOM 718 C C . THR A 1 94 ? 9.003 10.388 2.920 1.00 68.00 94 THR A C 1
ATOM 720 O O . THR A 1 94 ? 9.290 9.760 3.938 1.00 68.00 94 THR A O 1
ATOM 723 N N . LYS A 1 95 ? 8.400 11.568 2.905 1.00 58.69 95 LYS A N 1
ATOM 724 C CA . LYS A 1 95 ? 7.809 12.233 4.050 1.00 58.69 95 LYS A CA 1
ATOM 725 C C . LYS A 1 95 ? 6.425 12.691 3.607 1.00 58.69 95 LYS A C 1
ATOM 727 O O . LYS A 1 95 ? 6.277 13.170 2.482 1.00 58.69 95 LYS A O 1
ATOM 732 N N . ASP A 1 96 ? 5.460 12.436 4.463 1.00 59.53 96 ASP A N 1
ATOM 733 C CA . ASP A 1 96 ? 4.107 12.979 4.451 1.00 59.53 96 ASP A CA 1
ATOM 734 C C . ASP A 1 96 ? 4.071 14.520 4.432 1.00 59.53 96 ASP A C 1
ATOM 736 O O . ASP A 1 96 ? 4.904 15.180 5.104 1.00 59.53 96 ASP A O 1
#

Radius of gyration: 13.72 Å; chains: 1; bounding box: 38×23×35 Å

Sequence (96 aa):
TVRSTDGGATWQKIADYSIYILTMKGDDGVAIARDPDCPNLGIAYAFLTTTDGGLTWTWTKHTDAAISFVAQELEPGTYVIHNSVGANQFIWITKD